Protein AF-A0A967MLI1-F1 (afdb_monomer_lite)

pLDDT: mean 95.32, std 5.35, range [61.91, 98.56]

Structure (mmCIF, N/CA/C/O backbone):
data_AF-A0A967MLI1-F1
#
_entry.id   AF-A0A967MLI1-F1
#
loop_
_atom_site.group_PDB
_atom_site.id
_atom_site.type_symbol
_atom_site.label_atom_id
_atom_site.label_alt_id
_atom_site.label_comp_id
_atom_site.label_asym_id
_atom_site.label_entity_id
_atom_site.label_seq_id
_atom_site.pdbx_PDB_ins_code
_atom_site.Cartn_x
_atom_site.Cartn_y
_atom_site.Cartn_z
_atom_site.occupancy
_atom_site.B_iso_or_equiv
_atom_site.auth_seq_id
_atom_site.auth_comp_id
_atom_site.auth_asym_id
_atom_site.auth_atom_id
_atom_site.pdbx_PDB_model_num
ATOM 1 N N . VAL A 1 1 ? 5.421 -0.479 6.073 1.00 94.75 1 VAL A N 1
ATOM 2 C CA . VAL A 1 1 ? 5.801 -1.784 6.671 1.00 94.75 1 VAL A CA 1
ATOM 3 C C . VAL A 1 1 ? 7.283 -1.993 6.437 1.00 94.75 1 VAL A C 1
ATOM 5 O O . VAL A 1 1 ? 7.721 -1.725 5.332 1.00 94.75 1 VAL A O 1
ATOM 8 N N . TYR A 1 2 ? 8.049 -2.441 7.427 1.00 95.56 2 TYR A N 1
ATOM 9 C CA . TYR A 1 2 ? 9.465 -2.768 7.235 1.00 95.56 2 TYR A CA 1
ATOM 10 C C . TYR A 1 2 ? 9.671 -4.277 7.356 1.00 95.56 2 TYR A C 1
ATOM 12 O O . TYR A 1 2 ? 9.088 -4.908 8.235 1.00 95.56 2 TYR A O 1
ATOM 20 N N . SER A 1 3 ? 10.474 -4.852 6.463 1.00 94.69 3 SER A N 1
ATOM 21 C CA . SER A 1 3 ? 10.966 -6.226 6.614 1.00 94.69 3 SER A CA 1
ATOM 22 C C . SER A 1 3 ? 12.077 -6.304 7.659 1.00 94.69 3 SER A C 1
ATOM 24 O O . SER A 1 3 ? 12.710 -5.298 7.982 1.00 94.69 3 SER A O 1
ATOM 26 N N . ASP A 1 4 ? 12.389 -7.522 8.102 1.00 94.31 4 ASP A N 1
ATOM 27 C CA . ASP A 1 4 ? 13.531 -7.796 8.986 1.00 94.31 4 ASP A CA 1
ATOM 28 C C . ASP A 1 4 ? 14.895 -7.420 8.378 1.00 94.31 4 ASP A C 1
ATOM 30 O O . ASP A 1 4 ? 15.873 -7.269 9.103 1.00 94.31 4 ASP A O 1
ATOM 34 N N . TYR A 1 5 ? 14.962 -7.212 7.059 1.00 92.69 5 TYR A N 1
ATOM 35 C CA . TYR A 1 5 ? 16.169 -6.785 6.343 1.00 92.69 5 TYR A CA 1
ATOM 36 C C . TYR A 1 5 ? 16.233 -5.267 6.110 1.00 92.69 5 TYR A C 1
ATOM 38 O O . TYR A 1 5 ? 17.085 -4.789 5.362 1.00 92.69 5 TYR A O 1
ATOM 46 N N . GLY A 1 6 ? 15.320 -4.493 6.705 1.00 93.69 6 GLY A N 1
ATOM 47 C CA . GLY A 1 6 ? 15.301 -3.033 6.578 1.00 93.69 6 GLY A CA 1
ATOM 48 C C . GLY A 1 6 ? 14.776 -2.516 5.234 1.00 93.69 6 GLY A C 1
ATO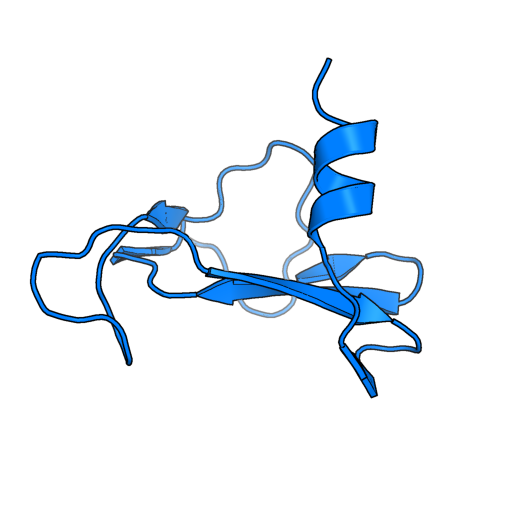M 49 O O . GLY A 1 6 ? 14.932 -1.334 4.932 1.00 93.69 6 GLY A O 1
ATOM 50 N N . VAL A 1 7 ? 14.144 -3.370 4.421 1.00 96.25 7 VAL A N 1
ATOM 51 C CA . VAL A 1 7 ? 13.393 -2.926 3.234 1.00 96.25 7 VAL A CA 1
ATOM 52 C C . VAL A 1 7 ? 12.047 -2.372 3.687 1.00 96.25 7 VAL A C 1
ATOM 54 O O . VAL A 1 7 ? 11.294 -3.074 4.368 1.00 96.25 7 VAL A O 1
ATOM 57 N N . GLY A 1 8 ? 11.755 -1.131 3.311 1.00 97.00 8 GLY A N 1
ATOM 58 C CA . GLY A 1 8 ? 10.467 -0.480 3.501 1.00 97.00 8 GLY A CA 1
ATOM 59 C C . GLY A 1 8 ? 9.512 -0.795 2.353 1.00 97.00 8 GLY A C 1
ATOM 60 O O . GLY A 1 8 ? 9.860 -0.656 1.186 1.00 97.00 8 GLY A O 1
ATOM 61 N N . PHE A 1 9 ? 8.293 -1.188 2.698 1.00 96.56 9 PHE A N 1
ATOM 62 C CA . PHE A 1 9 ? 7.156 -1.334 1.798 1.00 96.56 9 PHE A CA 1
ATOM 63 C C . PHE A 1 9 ? 6.118 -0.270 2.134 1.00 96.56 9 PHE A C 1
ATOM 65 O O . PHE A 1 9 ? 5.626 -0.200 3.274 1.00 96.56 9 PHE A O 1
ATOM 72 N N . PHE A 1 10 ? 5.794 0.550 1.144 1.00 96.81 10 PHE A N 1
ATOM 73 C CA . PHE A 1 10 ? 4.844 1.645 1.253 1.00 96.81 10 PHE A CA 1
ATOM 74 C C . PHE A 1 10 ? 3.548 1.285 0.528 1.00 96.81 10 PHE A C 1
ATOM 76 O O . PHE A 1 10 ? 3.581 0.854 -0.620 1.00 96.81 10 PHE A O 1
ATOM 83 N N . TYR A 1 11 ? 2.423 1.455 1.218 1.00 97.69 11 TYR A N 1
ATOM 84 C CA . TYR A 1 11 ? 1.078 1.204 0.708 1.00 97.69 11 TYR A CA 1
ATOM 85 C C . TYR A 1 11 ? 0.276 2.488 0.914 1.00 97.69 11 TYR A C 1
ATOM 87 O O . TYR A 1 11 ? 0.152 2.948 2.051 1.00 97.69 11 TYR A O 1
ATOM 95 N N . ALA A 1 12 ? -0.227 3.076 -0.166 1.00 98.12 12 ALA A N 1
ATOM 96 C CA . ALA A 1 12 ? -0.965 4.337 -0.141 1.00 98.12 12 ALA A CA 1
ATOM 97 C C . ALA A 1 12 ? -2.297 4.239 -0.889 1.00 98.12 12 ALA A C 1
ATOM 99 O O . ALA A 1 12 ? -2.566 3.256 -1.580 1.00 98.12 12 ALA A O 1
ATOM 100 N N . HIS A 1 13 ? -3.110 5.286 -0.718 1.00 98.56 13 HIS A N 1
ATOM 101 C CA . HIS A 1 13 ? -4.483 5.389 -1.221 1.00 98.56 13 HIS A CA 1
ATOM 102 C C . HIS A 1 13 ? -5.413 4.316 -0.643 1.00 98.56 13 HIS A C 1
ATOM 104 O O . HIS A 1 13 ? -6.325 3.859 -1.313 1.00 98.56 13 HIS A O 1
ATOM 110 N N . LEU A 1 14 ? -5.181 3.873 0.597 1.00 98.25 14 LEU A N 1
ATOM 111 C CA . LEU A 1 14 ? -6.039 2.880 1.249 1.00 98.25 14 LEU A CA 1
ATOM 112 C C . LEU A 1 14 ? -7.355 3.516 1.713 1.00 98.25 14 LEU A C 1
ATOM 114 O O . LEU A 1 14 ? -7.352 4.655 2.180 1.00 98.25 14 LEU A O 1
ATOM 118 N N . ASP A 1 15 ? -8.456 2.772 1.626 1.00 98.19 15 ASP A N 1
ATOM 119 C CA . ASP A 1 15 ? -9.759 3.200 2.163 1.00 98.19 15 ASP A CA 1
ATOM 120 C C . ASP A 1 15 ? -9.900 2.816 3.642 1.00 98.19 15 ASP A C 1
ATOM 122 O O . ASP A 1 15 ? -10.394 3.574 4.475 1.00 98.19 15 ASP A O 1
ATOM 126 N N . THR A 1 16 ? -9.383 1.638 3.999 1.00 98.00 16 THR A N 1
ATOM 127 C CA . THR A 1 16 ? -9.408 1.134 5.374 1.00 98.00 16 THR A CA 1
ATOM 128 C C . THR A 1 16 ? -8.089 0.487 5.766 1.00 98.00 16 THR A C 1
ATOM 130 O O . THR A 1 16 ? -7.372 -0.065 4.930 1.00 98.00 16 THR A O 1
ATOM 133 N N . PHE A 1 17 ? -7.806 0.508 7.067 1.00 97.81 17 PHE A N 1
ATOM 134 C CA . PHE A 1 17 ? -6.801 -0.344 7.697 1.00 97.81 17 PHE A CA 1
ATOM 135 C C . PHE A 1 17 ? -7.480 -1.561 8.330 1.00 97.81 17 PHE A C 1
ATOM 137 O O . PHE A 1 17 ? -8.643 -1.493 8.737 1.00 97.81 17 PHE A O 1
ATOM 144 N N . ALA A 1 18 ? -6.755 -2.676 8.431 1.00 97.62 18 ALA A N 1
ATOM 145 C CA . ALA A 1 18 ? -7.249 -3.861 9.122 1.00 97.62 18 ALA A CA 1
ATOM 146 C C . ALA A 1 18 ? -7.620 -3.525 10.585 1.00 97.62 18 ALA A C 1
ATOM 148 O O . ALA A 1 18 ? -6.840 -2.855 11.269 1.00 97.62 18 ALA A O 1
ATOM 149 N N . PRO A 1 19 ? -8.784 -3.978 11.093 1.00 97.25 19 PRO A N 1
ATOM 150 C CA . PRO A 1 19 ? -9.195 -3.699 12.465 1.00 97.25 19 PRO A CA 1
ATOM 151 C C . PRO A 1 19 ? -8.152 -4.160 13.485 1.00 97.25 19 PRO A C 1
ATOM 153 O O . PRO A 1 19 ? -7.688 -5.296 13.438 1.00 97.25 19 PRO A O 1
ATOM 156 N N . GLY A 1 20 ? -7.806 -3.275 14.420 1.00 96.19 20 GLY A N 1
ATOM 157 C CA . GLY A 1 20 ? -6.847 -3.567 15.486 1.00 96.19 20 GLY A CA 1
ATOM 158 C C . GLY A 1 20 ? -5.374 -3.517 15.074 1.00 96.19 20 GLY A C 1
ATOM 159 O O . GLY A 1 20 ? -4.536 -3.689 15.948 1.00 96.19 20 GLY A O 1
ATOM 160 N N . LEU A 1 21 ? -5.048 -3.250 13.802 1.00 97.00 21 LEU A N 1
ATOM 161 C CA . LEU A 1 21 ? -3.665 -3.055 13.366 1.00 97.00 21 LEU A CA 1
ATOM 162 C C . LEU A 1 21 ? -3.126 -1.710 13.869 1.00 97.00 21 LEU A C 1
ATOM 164 O O . LEU A 1 21 ? -3.759 -0.666 13.685 1.00 97.00 21 LEU A O 1
ATOM 168 N N . GLN A 1 22 ? -1.942 -1.732 14.471 1.00 97.06 22 GLN A N 1
ATOM 169 C CA . GLN A 1 22 ? -1.289 -0.566 15.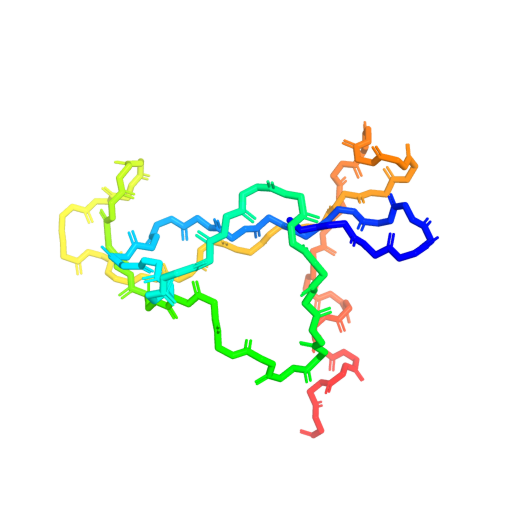053 1.00 97.06 22 GLN A CA 1
ATOM 170 C C . GLN A 1 22 ? 0.171 -0.445 14.603 1.00 97.06 22 GLN A C 1
ATOM 172 O O . GLN A 1 22 ? 0.830 -1.401 14.191 1.00 97.06 22 GLN A O 1
ATOM 177 N N . THR A 1 23 ? 0.708 0.772 14.683 1.00 96.38 23 THR A N 1
ATOM 178 C CA . THR A 1 23 ? 2.137 1.006 14.457 1.00 96.38 23 THR A CA 1
ATOM 179 C C . THR A 1 23 ? 2.960 0.237 15.486 1.00 96.38 23 THR A C 1
ATOM 181 O O . THR A 1 23 ? 2.759 0.394 16.685 1.00 96.38 23 THR A O 1
ATOM 184 N N . GLY A 1 24 ? 3.932 -0.539 15.007 1.00 96.44 24 GLY A N 1
ATOM 185 C CA . GLY A 1 24 ? 4.777 -1.399 15.840 1.00 96.44 24 GLY A CA 1
ATOM 186 C C . GLY A 1 24 ? 4.397 -2.876 15.763 1.00 96.44 24 GLY A C 1
ATOM 187 O O . GLY A 1 24 ? 5.226 -3.721 16.099 1.00 96.44 24 GLY A O 1
ATOM 188 N N . ASP A 1 25 ? 3.209 -3.196 15.247 1.00 97.75 25 ASP A N 1
ATOM 189 C CA . ASP A 1 25 ? 2.799 -4.581 15.051 1.00 97.75 25 ASP A CA 1
ATOM 190 C C . ASP A 1 25 ? 3.688 -5.299 14.030 1.00 97.75 25 ASP A C 1
ATOM 192 O O . ASP A 1 25 ? 4.081 -4.759 12.988 1.00 97.75 25 ASP A O 1
ATOM 196 N N . ARG A 1 26 ? 3.968 -6.572 14.319 1.00 97.31 26 ARG A N 1
ATOM 197 C CA . ARG A 1 26 ? 4.528 -7.506 13.341 1.00 97.31 26 ARG A CA 1
ATOM 198 C C . ARG A 1 26 ? 3.419 -7.945 12.387 1.00 97.31 26 ARG A C 1
ATOM 200 O O . ARG A 1 26 ? 2.326 -8.294 12.822 1.00 97.31 26 ARG A O 1
ATOM 207 N N . VAL A 1 27 ? 3.732 -7.993 11.095 1.00 96.06 27 VAL A N 1
ATOM 208 C CA . VAL A 1 27 ? 2.840 -8.539 10.063 1.00 96.06 27 VAL A CA 1
ATOM 209 C C . VAL A 1 27 ? 3.514 -9.693 9.325 1.00 96.06 27 VAL A C 1
ATOM 211 O O . VAL A 1 27 ? 4.736 -9.700 9.172 1.00 96.06 27 VAL A O 1
ATOM 214 N N . SER A 1 28 ? 2.725 -10.664 8.865 1.00 96.12 28 SER A N 1
ATOM 215 C CA . SER A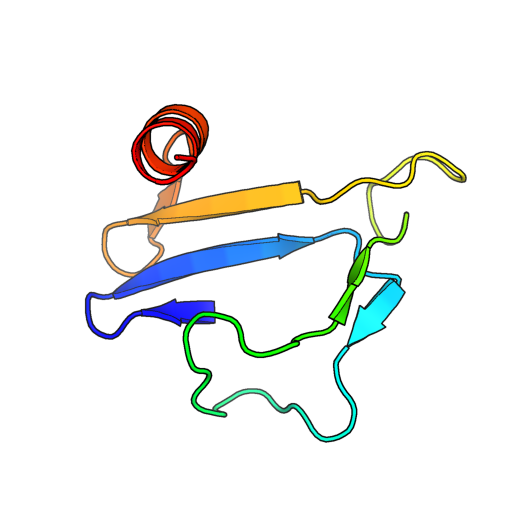 1 28 ? 3.194 -11.801 8.056 1.00 96.12 28 SER A CA 1
ATOM 216 C C . SER A 1 28 ? 2.873 -11.617 6.571 1.00 96.12 28 SER A C 1
ATOM 218 O O . SER A 1 28 ? 1.940 -10.900 6.209 1.00 96.12 28 SER A O 1
ATOM 220 N N . ILE A 1 29 ? 3.614 -12.293 5.687 1.00 93.81 29 ILE A N 1
ATOM 221 C CA . ILE A 1 29 ? 3.287 -12.322 4.251 1.00 93.81 29 ILE A CA 1
ATOM 222 C C . ILE A 1 29 ? 1.875 -12.896 4.068 1.00 93.81 29 ILE A C 1
ATOM 224 O O . ILE A 1 29 ? 1.538 -13.925 4.646 1.00 93.81 29 ILE A O 1
ATOM 228 N N . GLY A 1 30 ? 1.050 -12.213 3.270 1.00 93.56 30 GLY A N 1
ATOM 229 C CA . GLY A 1 30 ? -0.349 -12.583 3.032 1.00 93.56 30 GLY A CA 1
ATOM 230 C C . GLY A 1 30 ? -1.329 -12.112 4.111 1.00 93.56 30 GLY A C 1
ATOM 231 O O . GLY A 1 30 ? -2.535 -12.280 3.941 1.00 93.56 30 GLY A O 1
ATOM 232 N N . GLN A 1 31 ? -0.854 -11.492 5.195 1.00 97.31 31 GLN A N 1
ATOM 233 C CA . GLN A 1 31 ? -1.734 -10.895 6.193 1.00 97.31 31 GLN A CA 1
ATOM 234 C C . GLN A 1 31 ? -2.493 -9.702 5.603 1.00 97.31 31 GLN A C 1
ATOM 236 O O . GLN A 1 31 ? -1.911 -8.813 4.981 1.00 97.31 31 GLN A O 1
ATOM 241 N N . PHE A 1 32 ? -3.801 -9.663 5.847 1.00 96.94 32 PHE A N 1
ATOM 242 C CA . PHE A 1 32 ? -4.639 -8.5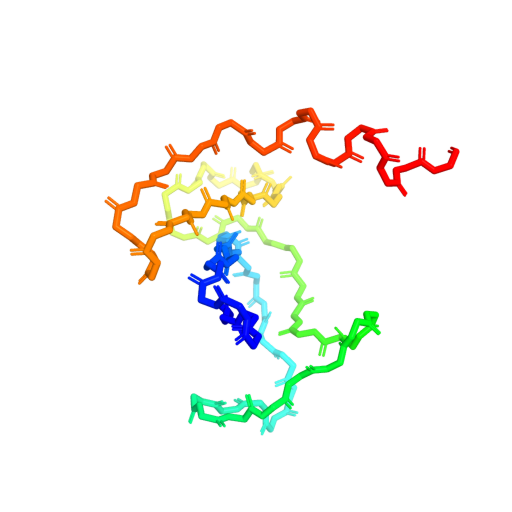23 5.498 1.00 96.94 32 PHE A CA 1
ATOM 243 C C . PHE A 1 32 ? -4.257 -7.297 6.339 1.00 96.94 32 PHE A C 1
ATOM 245 O O . PHE A 1 32 ? -4.253 -7.364 7.568 1.00 96.94 32 PHE A O 1
ATOM 252 N N . ILE A 1 33 ? -3.957 -6.180 5.673 1.00 97.12 33 ILE A N 1
ATOM 253 C CA . ILE A 1 33 ? -3.582 -4.910 6.321 1.00 97.12 33 ILE A CA 1
ATOM 254 C C . ILE A 1 33 ? -4.548 -3.759 6.019 1.00 97.12 33 ILE A C 1
ATOM 256 O O . ILE A 1 33 ? -4.462 -2.716 6.663 1.00 97.12 33 ILE A O 1
ATOM 260 N N . GLY A 1 34 ? -5.470 -3.932 5.069 1.00 97.50 34 GLY A N 1
ATOM 261 C CA . GLY A 1 34 ? -6.369 -2.872 4.626 1.00 97.50 34 GLY A CA 1
ATOM 262 C C . GLY A 1 34 ? -6.952 -3.112 3.237 1.00 97.50 34 GLY A C 1
ATOM 263 O O . GLY A 1 34 ? -6.687 -4.137 2.606 1.00 97.50 34 GLY A O 1
ATOM 264 N N . THR A 1 35 ? -7.737 -2.150 2.759 1.00 98.38 35 THR A N 1
ATOM 265 C CA . THR A 1 35 ? -8.387 -2.191 1.438 1.00 98.38 35 THR A CA 1
ATOM 266 C C . THR A 1 35 ? -7.912 -1.059 0.533 1.00 98.38 35 THR A C 1
ATOM 268 O O . THR A 1 35 ? -7.495 -0.002 1.006 1.00 98.38 35 THR A O 1
ATOM 271 N N . VAL A 1 36 ? -7.969 -1.290 -0.780 1.00 98.56 36 VAL A N 1
ATOM 272 C CA . VAL A 1 36 ? -7.677 -0.270 -1.795 1.00 98.56 36 VAL A CA 1
ATOM 273 C C . VAL A 1 36 ? -8.779 0.785 -1.800 1.00 98.56 36 VAL A C 1
ATOM 275 O O . VAL A 1 36 ? -9.958 0.440 -1.786 1.00 98.56 36 VAL A O 1
ATOM 278 N N . GLY A 1 37 ? -8.376 2.048 -1.867 1.00 98.50 37 GLY A N 1
ATOM 279 C CA . GLY A 1 37 ? -9.242 3.215 -1.953 1.00 98.50 37 GLY A CA 1
ATOM 280 C C . GLY A 1 37 ? -8.739 4.223 -2.986 1.00 98.50 37 GLY A C 1
ATOM 281 O O . GLY A 1 37 ? -7.995 3.892 -3.913 1.00 98.50 37 GLY A O 1
ATOM 282 N N . ASP A 1 38 ? -9.166 5.465 -2.803 1.00 98.38 38 ASP A N 1
ATOM 283 C CA . ASP A 1 38 ? -8.794 6.648 -3.581 1.00 98.38 38 ASP A CA 1
ATOM 284 C C . ASP A 1 38 ? -8.441 7.838 -2.660 1.00 98.38 38 ASP A C 1
ATOM 286 O O . ASP A 1 38 ? -8.563 9.004 -3.031 1.00 98.38 38 ASP A O 1
ATOM 290 N N . THR A 1 39 ? -7.987 7.553 -1.434 1.00 98.06 39 THR A N 1
ATOM 291 C CA . THR A 1 39 ? -7.673 8.573 -0.421 1.00 98.06 39 THR A CA 1
ATOM 292 C C . THR A 1 39 ? -6.338 9.290 -0.680 1.00 98.06 39 THR A C 1
ATOM 294 O O . THR A 1 39 ? -5.434 8.791 -1.358 1.00 98.06 39 THR A O 1
ATOM 297 N N . GLY A 1 40 ? -6.162 10.478 -0.090 1.00 96.44 40 GLY A N 1
ATOM 298 C CA . GLY A 1 40 ? -4.914 11.245 -0.169 1.00 96.44 40 GLY A CA 1
ATOM 299 C C . GLY A 1 40 ? -4.731 11.941 -1.520 1.00 96.44 40 GLY A C 1
ATOM 300 O O . GLY A 1 40 ? -5.617 12.656 -1.970 1.00 96.44 40 GLY A O 1
ATOM 301 N N . ASN A 1 41 ? -3.568 11.763 -2.153 1.00 97.12 41 ASN A N 1
ATOM 302 C CA . ASN A 1 41 ? -3.247 12.370 -3.454 1.00 97.12 41 ASN A CA 1
ATOM 303 C C . ASN A 1 41 ? -3.649 11.473 -4.644 1.00 97.12 41 ASN A C 1
ATOM 305 O O . ASN A 1 41 ? -2.890 11.325 -5.601 1.00 97.12 41 ASN A O 1
ATOM 309 N N . ALA A 1 42 ? -4.803 10.817 -4.553 1.00 97.06 42 ALA A N 1
ATOM 310 C CA . ALA A 1 42 ? -5.448 10.155 -5.683 1.00 97.06 42 ALA A CA 1
ATOM 311 C C . ALA A 1 42 ? -6.621 11.022 -6.162 1.00 97.06 42 ALA A C 1
ATOM 313 O O . ALA A 1 42 ? -7.214 11.772 -5.387 1.00 97.06 42 ALA A O 1
ATOM 314 N N . ALA A 1 43 ? -6.942 10.960 -7.455 1.00 97.06 43 ALA A N 1
ATOM 315 C CA . ALA A 1 43 ? -8.130 11.636 -7.967 1.00 97.06 43 ALA A CA 1
ATOM 316 C C . ALA A 1 43 ? -9.401 10.923 -7.457 1.00 97.06 43 ALA A C 1
ATOM 318 O O . ALA A 1 43 ? -9.402 9.691 -7.418 1.00 97.06 43 ALA A O 1
ATOM 319 N N . PRO A 1 44 ? -10.490 11.647 -7.129 1.00 96.94 44 PRO A N 1
ATOM 320 C CA . PRO A 1 44 ? -11.741 11.019 -6.706 1.00 96.94 44 PRO A CA 1
ATOM 321 C C . PRO A 1 44 ? -12.242 9.985 -7.723 1.00 96.94 44 PRO A C 1
ATOM 323 O O . PRO A 1 44 ? -12.345 10.281 -8.917 1.00 96.94 44 PRO A O 1
ATOM 326 N N . GLY A 1 45 ? -12.543 8.773 -7.258 1.00 96.62 45 GLY A N 1
ATOM 327 C CA . GLY A 1 45 ? -12.966 7.632 -8.072 1.00 96.62 45 GLY A CA 1
ATOM 328 C C . GLY A 1 45 ? -11.831 6.874 -8.775 1.00 96.62 45 GLY A C 1
ATOM 329 O O . GLY A 1 45 ? -12.084 5.830 -9.379 1.00 96.62 45 GLY A O 1
ATOM 330 N N . ALA A 1 46 ? -10.581 7.345 -8.702 1.00 97.56 46 ALA A N 1
ATOM 331 C CA . ALA A 1 46 ? -9.423 6.650 -9.259 1.00 97.56 46 ALA A CA 1
ATOM 332 C C . ALA A 1 46 ? -8.878 5.618 -8.260 1.00 97.56 46 ALA A C 1
ATOM 334 O O . ALA A 1 46 ? -7.776 5.769 -7.735 1.00 97.56 46 ALA A O 1
ATOM 335 N N . TYR A 1 47 ? -9.650 4.564 -7.999 1.00 98.25 47 TYR A N 1
ATOM 336 C CA . TYR A 1 47 ? -9.273 3.497 -7.070 1.00 98.25 47 TYR A CA 1
ATOM 337 C C . TYR A 1 47 ? -8.035 2.736 -7.549 1.00 98.25 47 TYR A C 1
ATOM 339 O O . TYR A 1 47 ? -8.057 2.100 -8.606 1.00 98.25 47 TYR A O 1
ATOM 347 N N . HIS A 1 48 ? -6.953 2.780 -6.773 1.00 98.44 48 HIS A N 1
ATOM 348 C CA . HIS A 1 48 ? -5.730 2.033 -7.065 1.00 98.44 48 HIS A CA 1
ATOM 349 C C . HIS A 1 48 ? -4.840 1.904 -5.829 1.00 98.44 48 HIS A C 1
ATOM 351 O O . HIS A 1 48 ? -4.946 2.673 -4.880 1.00 98.44 48 HIS A O 1
ATOM 357 N N . LEU A 1 49 ? -3.916 0.943 -5.860 1.00 98.19 49 LEU A N 1
ATOM 358 C CA . LEU A 1 49 ? -2.857 0.837 -4.864 1.00 98.19 49 LEU A CA 1
ATOM 359 C C . LEU A 1 49 ? -1.606 1.549 -5.375 1.00 98.19 49 LEU A C 1
ATOM 361 O O . LEU A 1 49 ? -1.020 1.128 -6.375 1.00 98.19 49 LEU A O 1
ATOM 365 N N . HIS A 1 50 ? -1.143 2.565 -4.650 1.00 98.19 50 HIS A N 1
ATOM 366 C CA . HIS A 1 50 ? 0.250 2.977 -4.769 1.00 98.19 50 HIS A CA 1
ATOM 367 C C . HIS A 1 50 ? 1.102 2.051 -3.901 1.00 98.19 50 HIS A C 1
ATOM 369 O O . HIS A 1 50 ? 0.920 1.988 -2.682 1.00 98.19 50 HIS A O 1
ATOM 375 N N . PHE A 1 51 ? 2.033 1.343 -4.537 1.00 97.88 51 PHE A N 1
ATOM 376 C CA . PHE A 1 51 ? 2.983 0.463 -3.872 1.00 97.88 51 PHE A CA 1
ATOM 377 C C . PHE A 1 51 ? 4.409 0.949 -4.119 1.00 97.88 51 PHE A C 1
ATOM 379 O O . PHE A 1 51 ? 4.826 1.080 -5.269 1.00 97.88 51 PHE A O 1
ATOM 386 N N . GLY A 1 52 ? 5.151 1.194 -3.042 1.00 97.50 52 GLY A N 1
ATOM 387 C CA . GLY A 1 52 ? 6.543 1.634 -3.078 1.00 97.50 52 GLY A CA 1
ATOM 388 C C . GLY A 1 52 ? 7.468 0.660 -2.355 1.00 97.50 52 GLY A C 1
ATOM 389 O O . GLY A 1 52 ? 7.068 0.009 -1.385 1.00 97.50 52 GLY A O 1
ATOM 390 N N . ILE A 1 53 ? 8.717 0.578 -2.816 1.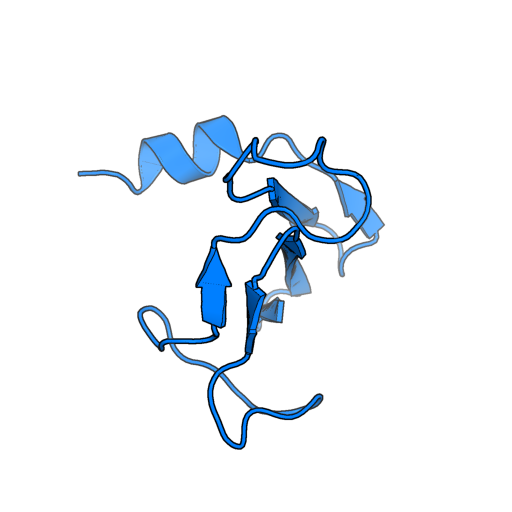00 97.88 53 ILE A N 1
ATOM 391 C CA . ILE A 1 53 ? 9.793 -0.157 -2.147 1.00 97.88 53 ILE A CA 1
ATOM 392 C C . ILE A 1 53 ? 10.941 0.815 -1.894 1.00 97.88 53 ILE A C 1
ATOM 394 O O . ILE A 1 53 ? 11.405 1.472 -2.823 1.00 97.88 53 ILE A O 1
ATOM 398 N N . ALA A 1 54 ? 11.430 0.843 -0.658 1.00 97.38 54 ALA A N 1
ATOM 399 C CA . ALA A 1 54 ? 12.600 1.610 -0.261 1.00 97.38 54 ALA A CA 1
ATOM 400 C C . ALA A 1 54 ? 13.652 0.693 0.377 1.00 97.38 54 ALA A C 1
ATOM 402 O O . ALA A 1 54 ? 13.351 -0.094 1.277 1.00 97.38 54 ALA A O 1
ATOM 403 N N . VAL A 1 55 ? 14.898 0.781 -0.081 1.00 95.44 55 VAL A N 1
ATOM 404 C CA . VAL A 1 55 ? 16.035 -0.007 0.427 1.00 95.44 55 VAL A CA 1
ATOM 405 C C . VAL A 1 55 ? 16.933 0.839 1.335 1.00 95.44 55 VAL A C 1
ATOM 407 O O . VAL A 1 55 ? 16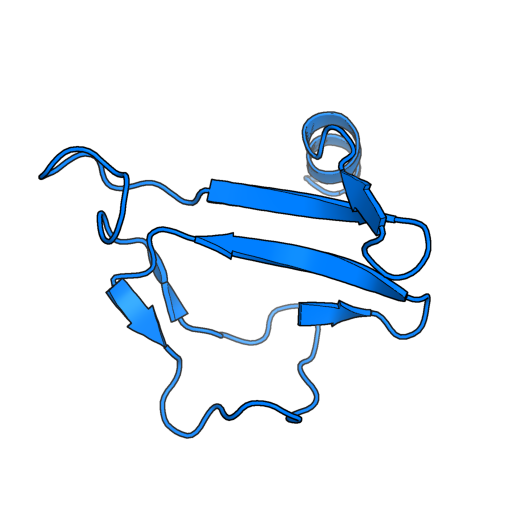.702 2.034 1.518 1.00 95.44 55 VAL A O 1
ATOM 410 N N . GLY A 1 56 ? 17.941 0.213 1.952 1.00 91.62 56 GLY A N 1
ATOM 411 C CA . GLY A 1 56 ? 18.896 0.913 2.819 1.00 91.62 56 GLY A CA 1
ATOM 412 C C . GLY A 1 56 ? 18.263 1.468 4.097 1.00 91.62 56 GLY A C 1
ATOM 413 O O . GLY A 1 56 ? 18.569 2.588 4.490 1.00 91.62 56 GLY A O 1
ATOM 414 N N . GLY A 1 57 ? 17.336 0.725 4.713 1.00 85.56 57 GLY A N 1
ATOM 415 C CA . GLY A 1 57 ? 16.604 1.195 5.895 1.00 85.56 57 GLY A CA 1
ATOM 416 C C . GLY A 1 57 ? 15.469 2.170 5.573 1.00 85.56 57 GLY A C 1
ATOM 417 O O . GLY A 1 57 ? 15.053 2.921 6.448 1.00 85.56 57 GLY A O 1
ATOM 418 N N . GLY A 1 58 ? 14.982 2.184 4.327 1.00 83.69 58 GLY A N 1
ATOM 419 C CA . GLY A 1 58 ? 13.943 3.108 3.865 1.00 83.69 58 GLY A CA 1
ATOM 420 C C . GLY A 1 58 ? 14.466 4.431 3.294 1.00 83.69 58 GLY A C 1
ATOM 421 O O . GLY A 1 58 ? 13.677 5.340 3.073 1.00 83.69 58 GLY A O 1
ATOM 422 N N . GLY A 1 59 ? 15.777 4.558 3.065 1.00 86.62 59 GLY A N 1
ATOM 423 C CA . GLY A 1 59 ? 16.405 5.802 2.606 1.00 86.62 59 GLY A CA 1
ATOM 424 C C . GLY A 1 59 ? 16.503 5.968 1.087 1.00 86.62 59 GLY A C 1
ATOM 425 O O . GLY A 1 59 ? 16.948 7.014 0.620 1.00 86.62 59 GLY A O 1
ATOM 426 N N . SER A 1 60 ? 16.165 4.949 0.294 1.00 95.81 60 SER A N 1
ATOM 427 C CA . SER A 1 60 ? 16.266 5.027 -1.169 1.00 95.81 60 SER A CA 1
ATOM 428 C C . SER A 1 60 ? 15.142 4.270 -1.851 1.00 95.81 60 SER A C 1
ATOM 430 O O . SER A 1 60 ? 15.096 3.041 -1.788 1.00 95.81 60 SER A O 1
ATOM 432 N N . ASP A 1 61 ? 14.270 5.008 -2.531 1.00 97.06 61 ASP A N 1
ATOM 433 C CA . ASP A 1 61 ? 13.198 4.434 -3.334 1.00 97.06 61 ASP A CA 1
ATOM 434 C C . ASP A 1 61 ? 13.764 3.705 -4.554 1.00 97.06 61 ASP A C 1
ATOM 436 O O . ASP A 1 61 ? 14.674 4.183 -5.238 1.00 97.06 61 ASP A O 1
ATOM 440 N N . VAL A 1 62 ? 13.206 2.533 -4.840 1.00 97.44 62 VAL A N 1
ATOM 441 C CA . VAL A 1 62 ? 13.546 1.725 -6.013 1.00 97.44 62 VAL A CA 1
ATOM 442 C C . VAL A 1 62 ? 12.286 1.401 -6.796 1.00 97.44 62 VAL A C 1
ATOM 444 O O . VAL A 1 62 ? 11.197 1.296 -6.236 1.00 97.44 62 VAL A O 1
ATOM 447 N N . ASN A 1 63 ? 12.430 1.208 -8.109 1.00 97.25 63 ASN A N 1
ATOM 448 C CA . ASN A 1 63 ? 11.309 0.795 -8.945 1.00 97.25 63 ASN A CA 1
ATOM 449 C C . ASN A 1 63 ? 10.774 -0.570 -8.457 1.00 97.25 63 ASN A C 1
ATOM 451 O O . ASN A 1 63 ? 11.514 -1.556 -8.526 1.00 97.25 63 ASN A O 1
ATOM 455 N N . PRO A 1 64 ? 9.512 -0.661 -7.996 1.00 96.62 64 PRO A N 1
ATOM 456 C CA . PRO A 1 64 ? 8.965 -1.900 -7.453 1.00 96.62 64 PRO A CA 1
ATOM 457 C C . PRO A 1 64 ? 8.603 -2.926 -8.531 1.00 96.62 64 PRO A C 1
ATOM 459 O O . PRO A 1 64 ? 8.447 -4.109 -8.226 1.00 96.62 64 PRO A O 1
ATOM 462 N N . TYR A 1 65 ? 8.470 -2.498 -9.790 1.00 96.62 65 TYR A N 1
ATOM 463 C CA . TYR A 1 65 ? 7.952 -3.331 -10.872 1.00 96.62 65 TYR A CA 1
ATOM 464 C C . TYR A 1 65 ? 8.767 -4.614 -11.121 1.00 96.62 65 TYR A C 1
ATOM 466 O O . TYR A 1 65 ? 8.149 -5.679 -11.181 1.00 96.62 65 TYR A O 1
ATOM 474 N N . PRO A 1 66 ? 10.115 -4.593 -11.212 1.00 96.50 66 PRO A N 1
ATOM 475 C CA . PRO A 1 66 ? 10.891 -5.820 -11.401 1.00 96.50 66 PRO A CA 1
ATOM 476 C C . PRO A 1 66 ? 10.693 -6.833 -10.265 1.00 96.50 66 PRO A C 1
ATOM 478 O O . PRO A 1 66 ? 10.522 -8.020 -10.532 1.00 96.50 66 PRO A O 1
ATOM 481 N N . SER A 1 67 ? 10.649 -6.367 -9.011 1.00 94.31 67 SER A N 1
ATOM 482 C CA . SER A 1 67 ? 10.435 -7.222 -7.837 1.00 94.31 67 SER A CA 1
ATOM 483 C C . SER A 1 67 ? 9.040 -7.842 -7.837 1.00 94.31 67 SER A C 1
ATOM 485 O O . SER A 1 67 ? 8.914 -9.049 -7.655 1.00 94.31 67 SER A O 1
ATOM 487 N N . LEU A 1 68 ? 8.000 -7.041 -8.101 1.00 93.19 68 LEU A N 1
ATOM 488 C CA . LEU A 1 68 ? 6.623 -7.530 -8.225 1.00 93.19 68 LEU A CA 1
ATOM 489 C C . LEU A 1 68 ? 6.486 -8.549 -9.357 1.00 93.19 68 LEU A C 1
ATOM 491 O O . LEU A 1 68 ? 5.832 -9.576 -9.192 1.00 93.19 68 LEU A O 1
ATOM 495 N N . ARG A 1 69 ? 7.122 -8.290 -10.504 1.00 95.25 69 ARG A N 1
ATOM 496 C CA . ARG A 1 69 ? 7.064 -9.196 -11.651 1.00 95.25 69 ARG A CA 1
ATOM 497 C C . ARG A 1 69 ? 7.762 -10.526 -11.375 1.00 95.25 69 ARG A C 1
ATOM 499 O O . ARG A 1 69 ? 7.288 -11.540 -11.867 1.00 95.25 69 ARG A O 1
ATOM 506 N N . ALA A 1 70 ? 8.846 -10.523 -10.603 1.00 93.75 70 ALA A N 1
ATOM 507 C CA . ALA A 1 70 ? 9.592 -11.732 -10.259 1.00 93.75 70 ALA A CA 1
ATOM 508 C C . ALA A 1 70 ? 8.845 -12.660 -9.284 1.00 93.75 70 ALA A C 1
ATOM 510 O O . ALA A 1 70 ? 9.094 -13.861 -9.290 1.00 93.75 70 ALA A O 1
ATOM 511 N N . VAL A 1 71 ? 7.954 -12.115 -8.448 1.00 87.81 71 VAL A N 1
ATOM 512 C CA . VAL A 1 71 ? 7.188 -12.889 -7.449 1.00 87.81 71 VAL A CA 1
ATOM 513 C C . VAL A 1 71 ? 5.764 -13.223 -7.890 1.00 87.81 71 VAL A C 1
ATOM 515 O O . VAL A 1 71 ? 5.078 -13.967 -7.197 1.00 87.81 71 VAL A O 1
ATOM 518 N N . CYS A 1 72 ? 5.308 -12.663 -9.012 1.00 77.25 72 CYS A N 1
ATOM 519 C CA . CYS A 1 72 ? 4.022 -12.996 -9.610 1.00 77.25 72 CYS A CA 1
ATOM 520 C C . CYS A 1 72 ? 4.192 -14.296 -10.423 1.00 77.25 72 CYS A C 1
ATOM 522 O O . CYS A 1 72 ? 4.929 -14.256 -11.413 1.00 77.25 72 CYS A O 1
ATOM 524 N N . PRO A 1 73 ? 3.603 -15.428 -9.988 1.00 61.91 73 PRO A N 1
ATOM 525 C CA . PRO A 1 73 ? 3.729 -16.710 -10.683 1.00 61.91 73 PRO A CA 1
ATOM 526 C C . PRO A 1 73 ? 3.131 -16.692 -12.096 1.00 61.91 73 PRO A C 1
ATOM 528 O O . PRO A 1 73 ? 2.216 -15.878 -12.364 1.00 61.91 73 PRO A O 1
#

Foldseek 3Di:
DADPQLKDKDKDQFPDADPPDDPPDDDDVPDGGGHWHQDDPRDVPRTDIDIWIADPNRPHTDDCVVVVVVPPD

Sequence (73 aa):
VYSDYGVGFFYAHLDTFAPGLQTGDRVSIGQFIGTVGDTGNAAPGAYHLHFGIAVGGGGSDVNPYPSLRAVCP

Radius of gyration: 13.17 Å; chains: 1; bounding box: 32×29×28 Å

Secondary structure (DSSP, 8-state):
-B-TTS-EEEEESEEEEPTT--TT----TT---EEE---SSSPTT----EEEEEETTTTEEE-SHHHHHHH--